Protein AF-A0A8T9B680-F1 (afdb_monomer)

Organism: NCBI:txid1316785

Mean predicted aligned error: 7.83 Å

InterPro domains:
  IPR008927 6-phosphogluconate dehydrogenase-like, C-terminal domain superfamily [SSF48179] (70-134)

Foldseek 3Di:
DDPVVVVVCVVPDFDKAWDWADDPWDQDPVRDIDATEIEIEADDDDDPPDPHHPVVCVRNNYDYPYRDHPPNVVVNVVVCCVLVVLLVVLLVVLVVCVVVVNNVVVLVVCCVVPVPCSVVSVVSNVVVVVVVVD

Structure (mmCIF, N/CA/C/O backbone):
data_AF-A0A8T9B680-F1
#
_entry.id   AF-A0A8T9B680-F1
#
loop_
_atom_site.group_PDB
_atom_site.id
_atom_site.type_symbol
_atom_site.label_atom_id
_atom_site.label_alt_id
_atom_site.label_comp_id
_atom_site.label_asym_id
_atom_site.label_entity_id
_atom_site.label_seq_id
_atom_site.pdbx_PDB_ins_code
_atom_site.Cartn_x
_atom_site.Cartn_y
_atom_site.Cartn_z
_atom_site.occupancy
_atom_site.B_iso_or_equiv
_atom_site.au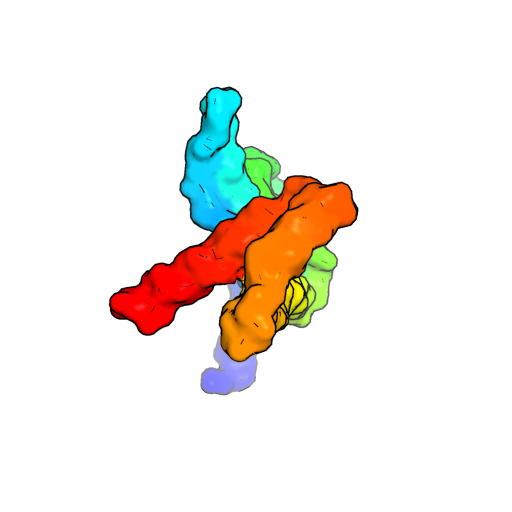th_seq_id
_atom_site.auth_comp_id
_atom_site.auth_asym_id
_atom_site.auth_atom_id
_atom_site.pdbx_PDB_model_num
ATOM 1 N N . MET A 1 1 ? -14.231 -1.115 -32.218 1.00 49.88 1 MET A N 1
ATOM 2 C CA . MET A 1 1 ? -13.041 -0.937 -33.084 1.00 49.88 1 MET A CA 1
ATOM 3 C C . MET A 1 1 ? -12.934 -2.144 -34.002 1.00 49.88 1 MET A C 1
ATOM 5 O O . MET A 1 1 ? -13.177 -3.243 -33.524 1.00 49.88 1 MET A O 1
ATOM 9 N N . SER A 1 2 ? -12.636 -1.952 -35.293 1.00 49.69 2 SER A N 1
ATOM 10 C CA . SER A 1 2 ? -12.394 -3.074 -36.216 1.00 49.69 2 SER A CA 1
ATOM 11 C C . SER A 1 2 ? -11.099 -3.809 -35.819 1.00 49.69 2 SER A C 1
ATOM 13 O O . SER A 1 2 ? -10.104 -3.120 -35.565 1.00 49.69 2 SER A O 1
ATOM 15 N N . PRO A 1 3 ? -11.080 -5.156 -35.786 1.00 62.72 3 PRO A N 1
ATOM 16 C CA . PRO A 1 3 ? -9.890 -5.953 -35.468 1.00 62.72 3 PRO A CA 1
ATOM 17 C C . PRO A 1 3 ? -8.655 -5.583 -36.305 1.00 62.72 3 PRO A C 1
ATOM 19 O O . PRO A 1 3 ? -7.534 -5.603 -35.797 1.00 62.72 3 PRO A O 1
ATOM 22 N N . ASP A 1 4 ? -8.854 -5.168 -37.559 1.00 58.03 4 ASP A N 1
ATOM 23 C CA . ASP A 1 4 ? -7.766 -4.797 -38.470 1.00 58.03 4 ASP A CA 1
ATOM 24 C C . ASP A 1 4 ? -7.094 -3.471 -38.096 1.00 58.03 4 ASP A C 1
ATOM 26 O O . ASP A 1 4 ? -5.887 -3.306 -38.282 1.00 58.03 4 ASP A O 1
ATOM 30 N N . LEU A 1 5 ? -7.852 -2.529 -37.522 1.00 56.84 5 LEU A N 1
ATOM 31 C CA . LEU A 1 5 ? -7.311 -1.250 -37.062 1.00 56.84 5 LEU A CA 1
ATOM 32 C C . LEU A 1 5 ? -6.496 -1.439 -35.775 1.00 56.84 5 LEU A C 1
ATOM 34 O O . LEU A 1 5 ? -5.401 -0.895 -35.664 1.00 56.84 5 LEU A O 1
ATOM 38 N N . SER A 1 6 ? -6.986 -2.273 -34.849 1.00 57.81 6 SER A N 1
ATOM 39 C CA . SER A 1 6 ? -6.238 -2.681 -33.651 1.00 57.81 6 SER A CA 1
ATOM 40 C C . SER A 1 6 ? -4.930 -3.393 -34.015 1.00 57.81 6 SER A C 1
ATOM 42 O O . SER A 1 6 ? -3.892 -3.120 -33.418 1.00 57.81 6 SER A O 1
ATOM 44 N N . ARG A 1 7 ? -4.946 -4.242 -35.051 1.00 55.84 7 ARG A N 1
ATOM 45 C CA . ARG A 1 7 ? -3.754 -4.962 -35.524 1.00 55.84 7 ARG A CA 1
ATOM 46 C C . ARG A 1 7 ? -2.717 -4.048 -36.185 1.00 55.84 7 ARG A C 1
ATOM 48 O O . ARG A 1 7 ? -1.525 -4.278 -36.014 1.00 55.84 7 ARG A O 1
ATOM 55 N N . LYS A 1 8 ? -3.150 -3.011 -36.913 1.00 55.28 8 LYS A N 1
ATOM 56 C CA . LYS A 1 8 ? -2.252 -2.009 -37.523 1.00 55.28 8 LYS A CA 1
ATOM 57 C C . LYS A 1 8 ? -1.599 -1.088 -36.488 1.00 55.28 8 LYS A C 1
ATOM 59 O O . LYS A 1 8 ? -0.449 -0.709 -36.669 1.00 55.28 8 LYS A O 1
ATOM 64 N N . ILE A 1 9 ? -2.308 -0.747 -35.411 1.00 56.84 9 ILE A N 1
ATOM 65 C CA . ILE A 1 9 ? -1.773 0.082 -34.318 1.00 56.84 9 ILE A CA 1
ATOM 66 C C . ILE A 1 9 ? -0.673 -0.668 -33.551 1.00 56.84 9 ILE A C 1
ATOM 68 O O . ILE A 1 9 ? 0.399 -0.104 -33.334 1.00 56.84 9 ILE A O 1
ATOM 72 N N . GLY A 1 10 ? -0.874 -1.959 -33.262 1.00 55.06 10 GLY A N 1
ATOM 73 C CA . GLY A 1 10 ? 0.125 -2.800 -32.585 1.00 55.06 10 GLY A CA 1
ATOM 74 C C . GLY A 1 10 ? 1.411 -3.077 -33.383 1.00 55.06 10 GLY A C 1
ATOM 75 O O . GLY A 1 10 ? 2.333 -3.685 -32.851 1.00 55.06 10 GLY A O 1
ATOM 76 N N . GLN A 1 11 ? 1.500 -2.649 -34.650 1.00 57.44 11 GLN A N 1
ATOM 77 C CA . GLN A 1 11 ? 2.737 -2.712 -35.447 1.00 57.44 11 GLN A CA 1
ATOM 78 C C . GLN A 1 11 ? 3.598 -1.442 -35.346 1.00 57.44 11 GLN A C 1
ATOM 80 O O . GLN A 1 11 ? 4.764 -1.477 -35.733 1.00 57.44 11 GLN A O 1
ATOM 85 N N . THR A 1 12 ? 3.051 -0.342 -34.817 1.00 62.59 12 THR A N 1
ATOM 86 C CA . THR A 1 12 ? 3.743 0.956 -34.694 1.00 62.59 12 THR A CA 1
ATOM 87 C C . THR A 1 12 ? 3.891 1.400 -33.235 1.00 62.59 12 THR A C 1
ATOM 89 O O . THR A 1 12 ? 4.766 2.206 -32.925 1.00 62.59 12 THR A O 1
ATOM 92 N N . ILE A 1 13 ? 3.050 0.885 -32.334 1.00 69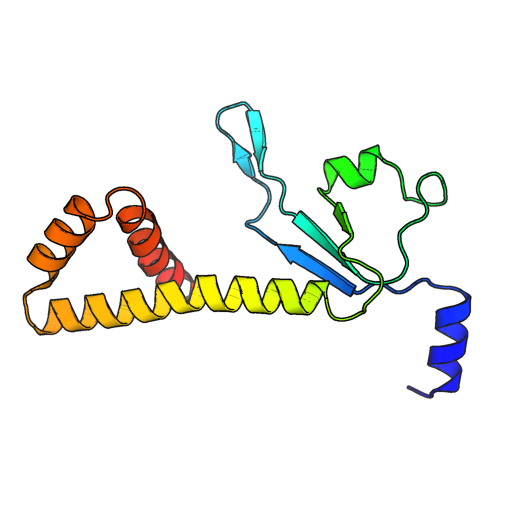.19 13 ILE A N 1
ATOM 93 C CA . ILE A 1 13 ? 3.012 1.251 -30.917 1.00 69.19 13 ILE A CA 1
ATOM 94 C C . ILE A 1 13 ? 3.152 -0.019 -30.079 1.00 69.19 13 ILE A C 1
ATOM 96 O O . ILE A 1 13 ? 2.430 -0.992 -30.289 1.00 69.19 13 ILE A O 1
ATOM 100 N N . THR A 1 14 ? 4.082 0.005 -29.125 1.00 74.56 14 THR A N 1
ATOM 101 C CA . THR A 1 14 ? 4.200 -1.037 -28.104 1.00 74.56 14 THR A CA 1
ATOM 102 C C . THR A 1 14 ? 3.256 -0.703 -26.956 1.00 74.56 14 THR A C 1
ATOM 104 O O . THR A 1 14 ? 3.486 0.266 -26.230 1.00 74.56 14 THR A O 1
ATOM 107 N N . ASP A 1 15 ? 2.203 -1.499 -26.793 1.00 80.38 15 ASP A N 1
ATOM 108 C CA . ASP A 1 15 ? 1.282 -1.383 -25.663 1.00 80.38 15 ASP A CA 1
ATOM 109 C C . ASP A 1 15 ? 1.864 -2.040 -24.399 1.00 80.38 15 ASP A C 1
ATOM 111 O O . ASP A 1 15 ? 2.590 -3.033 -24.476 1.00 80.38 15 ASP A O 1
ATOM 115 N N . ALA A 1 16 ? 1.518 -1.501 -23.228 1.00 86.69 16 ALA A N 1
ATOM 116 C CA . ALA A 1 16 ? 1.869 -2.062 -21.922 1.00 86.69 16 ALA A CA 1
ATOM 117 C C . ALA A 1 16 ? 0.698 -1.920 -20.933 1.00 86.69 16 ALA A C 1
ATOM 119 O O . ALA A 1 16 ? -0.026 -0.922 -20.957 1.00 86.69 16 ALA A O 1
ATOM 120 N N . ASP A 1 17 ? 0.530 -2.901 -20.043 1.00 90.56 17 ASP A N 1
ATOM 121 C CA . ASP A 1 17 ? -0.362 -2.805 -18.880 1.00 90.56 1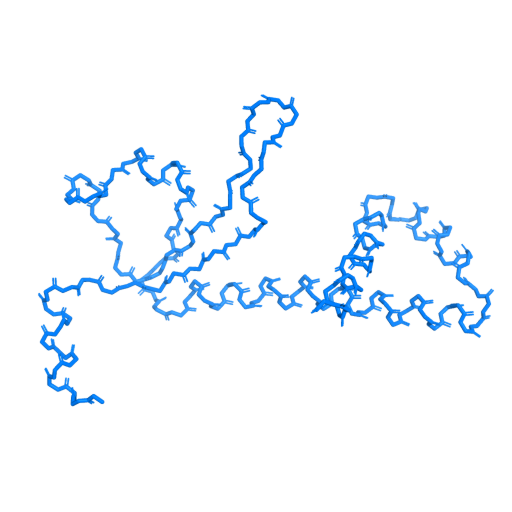7 ASP A CA 1
ATOM 122 C C . ASP A 1 17 ? 0.374 -2.101 -17.735 1.00 90.56 17 ASP A C 1
ATOM 124 O O . ASP A 1 17 ? 1.416 -2.568 -17.274 1.00 90.56 17 ASP A O 1
ATOM 128 N N . GLY A 1 18 ? -0.157 -0.964 -17.288 1.00 91.69 18 GLY A N 1
ATOM 129 C CA . GLY A 1 18 ? 0.475 -0.100 -16.300 1.00 91.69 18 GLY A CA 1
ATOM 130 C C . GLY A 1 18 ? -0.352 0.056 -15.028 1.00 91.69 18 GLY A C 1
ATOM 131 O O . GLY A 1 18 ? -1.560 0.297 -15.074 1.00 91.69 18 GLY A O 1
ATOM 132 N N . ALA A 1 19 ? 0.304 0.012 -13.867 1.00 94.44 19 ALA A N 1
ATOM 133 C CA . ALA A 1 19 ? -0.345 0.252 -12.584 1.00 94.44 19 ALA A CA 1
ATOM 134 C C . ALA A 1 19 ? 0.500 1.100 -11.629 1.00 94.44 19 ALA A C 1
ATOM 136 O O . ALA A 1 19 ? 1.641 0.777 -11.329 1.00 94.44 19 ALA A O 1
ATOM 137 N N . LEU A 1 20 ? -0.102 2.150 -11.068 1.00 94.00 20 LEU A N 1
ATOM 138 C CA . LEU A 1 20 ? 0.481 2.916 -9.966 1.00 94.00 20 LEU A CA 1
ATOM 139 C C . LEU A 1 20 ? 0.140 2.257 -8.620 1.00 94.00 20 LEU A C 1
ATOM 141 O O . LEU A 1 20 ? -1.043 2.054 -8.316 1.00 94.00 20 LEU A O 1
ATOM 145 N N . LEU A 1 21 ? 1.161 1.975 -7.811 1.00 92.19 21 LEU A N 1
ATOM 146 C CA . LEU A 1 21 ? 1.038 1.489 -6.438 1.00 92.19 21 LEU A CA 1
ATOM 147 C C . LEU A 1 21 ? 1.669 2.454 -5.435 1.00 92.19 21 LEU A C 1
ATOM 149 O O . LEU A 1 21 ? 2.819 2.864 -5.570 1.00 92.19 21 LEU A O 1
ATOM 153 N N . GLY A 1 22 ? 0.925 2.735 -4.369 1.00 88.19 22 GLY A N 1
ATOM 154 C CA . GLY A 1 22 ? 1.356 3.598 -3.274 1.00 88.19 22 GLY A CA 1
ATOM 155 C C . GLY A 1 22 ? 0.606 4.926 -3.220 1.00 88.19 22 GLY A C 1
ATOM 156 O O . GLY A 1 22 ? -0.294 5.204 -4.014 1.00 88.19 22 GLY A O 1
ATOM 157 N N . PHE A 1 23 ? 0.960 5.727 -2.220 1.00 86.50 23 PHE A N 1
ATOM 158 C CA . PHE A 1 23 ? 0.433 7.077 -2.044 1.00 86.50 23 PHE A CA 1
ATOM 159 C C . PHE A 1 23 ? 1.045 8.053 -3.061 1.00 86.50 23 PHE A C 1
ATOM 161 O O . PHE A 1 23 ? 2.056 7.736 -3.684 1.00 86.50 23 PHE A O 1
ATOM 168 N N . PRO A 1 24 ? 0.463 9.248 -3.241 1.00 88.88 24 PRO A N 1
ATOM 169 C CA . PRO A 1 24 ? 1.103 10.290 -4.033 1.00 88.88 24 PRO A CA 1
ATOM 170 C C . PRO A 1 24 ? 2.530 10.588 -3.543 1.00 88.88 24 PRO A C 1
ATOM 172 O O . PRO A 1 24 ? 2.808 10.410 -2.348 1.00 88.88 24 PRO A O 1
ATOM 175 N N . PRO A 1 25 ? 3.419 11.059 -4.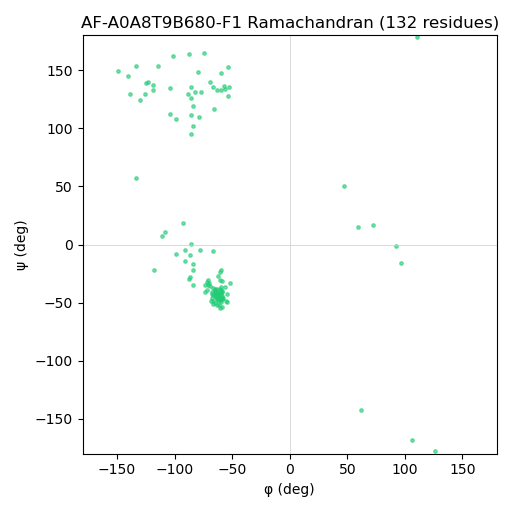434 1.00 92.31 25 PRO A N 1
ATOM 176 C CA . PRO A 1 25 ? 4.738 11.517 -4.035 1.00 92.31 25 PRO A CA 1
ATOM 177 C C . PRO A 1 25 ? 4.649 12.559 -2.921 1.00 92.31 25 PRO A C 1
ATOM 179 O O . PRO A 1 25 ? 3.808 13.460 -2.966 1.00 92.31 25 PRO A O 1
ATOM 182 N N . ARG A 1 26 ? 5.506 12.419 -1.912 1.00 92.81 26 ARG A N 1
ATOM 183 C CA . ARG A 1 26 ? 5.623 13.362 -0.796 1.00 92.81 26 ARG A CA 1
ATOM 184 C C . ARG A 1 26 ? 7.053 13.384 -0.286 1.00 92.81 26 ARG A C 1
ATOM 186 O O . ARG A 1 26 ? 7.727 12.356 -0.334 1.00 92.81 26 ARG A O 1
ATOM 193 N N . GLU A 1 27 ? 7.481 14.524 0.225 1.00 94.56 27 GLU A N 1
ATOM 194 C CA . GLU A 1 27 ? 8.773 14.649 0.887 1.00 94.56 27 GLU A CA 1
ATOM 195 C C . GLU A 1 27 ? 8.766 13.878 2.218 1.00 94.56 27 GLU A C 1
ATOM 197 O O . GLU A 1 27 ? 7.755 13.812 2.926 1.00 94.56 27 GLU A O 1
ATOM 202 N N . LEU A 1 28 ? 9.879 13.216 2.504 1.00 92.75 28 LEU A N 1
ATOM 203 C CA . LEU A 1 28 ? 10.156 12.482 3.732 1.00 92.75 28 LEU A CA 1
ATOM 204 C C . LEU A 1 28 ? 11.056 13.335 4.636 1.00 92.75 28 LEU A C 1
ATOM 206 O O . LEU A 1 28 ? 11.729 14.251 4.177 1.00 92.75 28 LEU A O 1
ATOM 210 N N . GLU A 1 29 ? 11.119 12.998 5.924 1.00 92.75 29 GLU A N 1
ATOM 211 C CA . GLU A 1 29 ? 11.863 13.771 6.937 1.00 92.75 29 GLU A CA 1
ATOM 212 C C . GLU A 1 29 ? 13.369 13.906 6.647 1.00 92.75 29 GLU A C 1
ATOM 214 O O . GLU A 1 29 ? 14.022 14.824 7.131 1.00 92.75 29 GLU A O 1
ATOM 219 N N . ASN A 1 30 ? 13.930 13.009 5.837 1.00 93.00 30 ASN A N 1
ATOM 220 C CA . ASN A 1 30 ? 15.335 13.006 5.432 1.00 93.00 30 ASN A CA 1
ATOM 221 C C . ASN A 1 30 ? 15.603 13.763 4.114 1.00 93.00 30 ASN A C 1
ATOM 223 O O . ASN A 1 30 ? 16.630 13.511 3.483 1.00 93.00 30 ASN A O 1
ATOM 227 N N . ASN A 1 31 ? 14.690 14.637 3.672 1.00 90.00 31 ASN A N 1
ATOM 228 C CA . ASN A 1 31 ? 14.717 15.324 2.369 1.00 90.00 31 ASN A CA 1
ATOM 229 C C . ASN A 1 31 ? 14.705 14.371 1.153 1.00 90.00 31 ASN A C 1
ATOM 231 O O . ASN A 1 31 ? 15.008 14.776 0.029 1.00 90.00 31 ASN A O 1
ATOM 235 N N . ALA A 1 32 ? 14.374 13.090 1.354 1.00 90.62 32 ALA A N 1
ATOM 236 C CA . ALA A 1 32 ? 14.114 12.160 0.260 1.00 90.62 32 ALA A CA 1
ATOM 237 C C . ALA A 1 32 ? 12.640 12.227 -0.160 1.00 90.62 32 ALA A C 1
ATOM 239 O O . ALA A 1 32 ? 11.783 12.707 0.578 1.00 90.62 32 ALA A O 1
ATOM 240 N N . TRP A 1 33 ? 12.316 11.691 -1.335 1.00 91.75 33 TRP A N 1
ATOM 241 C CA . TRP A 1 33 ? 10.938 11.615 -1.817 1.00 91.75 33 TRP A CA 1
ATOM 242 C C . TRP A 1 33 ? 10.385 10.202 -1.683 1.00 91.75 33 TRP A C 1
ATOM 244 O O . TRP A 1 33 ? 11.017 9.226 -2.085 1.00 91.75 33 TRP A O 1
ATOM 254 N N . PHE A 1 34 ? 9.160 10.086 -1.171 1.00 92.44 34 PHE A N 1
ATOM 255 C CA . PHE A 1 34 ? 8.374 8.875 -1.350 1.00 92.44 34 PHE A CA 1
ATOM 256 C C . PHE A 1 34 ? 8.035 8.730 -2.833 1.00 92.44 34 PHE A C 1
ATOM 258 O O . PHE A 1 34 ? 7.319 9.562 -3.389 1.00 92.44 34 PHE A O 1
ATOM 265 N N . GLN A 1 35 ? 8.523 7.665 -3.459 1.00 92.44 35 GLN A N 1
ATOM 266 C CA . GLN A 1 35 ? 8.257 7.371 -4.861 1.00 92.44 35 GLN A CA 1
ATOM 267 C C . GLN A 1 35 ? 7.218 6.246 -4.958 1.00 92.44 35 GLN A C 1
ATOM 269 O O . GLN A 1 35 ? 7.531 5.106 -4.587 1.00 92.44 35 GLN A O 1
ATOM 274 N N . PRO A 1 36 ? 5.988 6.510 -5.443 1.00 93.44 36 PRO A N 1
ATOM 275 C CA . PRO A 1 36 ? 5.068 5.428 -5.767 1.00 93.44 36 PRO A CA 1
ATOM 276 C C . PRO A 1 36 ? 5.694 4.526 -6.832 1.00 93.44 36 PRO A C 1
ATOM 278 O O . PRO A 1 36 ? 6.459 4.986 -7.673 1.00 93.44 36 PRO A O 1
ATOM 281 N N . ALA A 1 37 ? 5.381 3.236 -6.790 1.00 94.19 37 ALA A N 1
ATOM 282 C CA . ALA A 1 37 ? 5.866 2.302 -7.795 1.00 94.19 37 ALA A CA 1
ATOM 283 C C . ALA A 1 37 ? 4.973 2.369 -9.037 1.00 94.19 37 ALA A C 1
ATOM 285 O O . ALA A 1 37 ? 3.748 2.263 -8.924 1.00 94.19 37 ALA A O 1
ATOM 286 N N . ILE A 1 38 ? 5.585 2.493 -10.214 1.00 94.06 38 ILE A N 1
ATOM 287 C CA . ILE A 1 38 ? 4.901 2.308 -11.496 1.00 94.06 38 ILE A CA 1
ATOM 288 C C . ILE A 1 38 ? 5.217 0.899 -11.984 1.00 94.06 38 ILE A C 1
ATOM 290 O O . ILE A 1 38 ? 6.331 0.583 -12.382 1.00 94.06 38 ILE A O 1
ATOM 294 N N . LEU A 1 39 ? 4.231 0.022 -11.931 1.00 95.00 39 LEU A N 1
ATOM 295 C CA . LEU A 1 39 ? 4.338 -1.340 -12.423 1.00 95.00 39 LEU A CA 1
ATOM 296 C C . LEU A 1 39 ? 4.016 -1.372 -13.910 1.00 95.00 39 LEU A C 1
ATOM 298 O O . LEU A 1 39 ? 3.018 -0.781 -14.319 1.00 95.00 39 LEU A O 1
ATOM 302 N N . LEU A 1 40 ? 4.817 -2.096 -14.683 1.00 93.75 40 LEU A N 1
ATOM 303 C CA . LEU A 1 40 ? 4.573 -2.371 -16.095 1.00 93.75 40 LEU A CA 1
ATOM 304 C C . LEU A 1 40 ? 4.544 -3.881 -16.336 1.00 93.75 40 LEU A C 1
ATOM 306 O O . LEU A 1 40 ? 5.371 -4.615 -15.793 1.00 93.75 40 LEU A O 1
ATOM 310 N N . ALA A 1 41 ? 3.621 -4.327 -17.175 1.00 93.50 41 ALA A N 1
ATOM 311 C CA . ALA A 1 41 ? 3.573 -5.674 -17.724 1.00 93.50 41 ALA A CA 1
ATOM 312 C C . ALA A 1 41 ? 3.327 -5.619 -19.240 1.00 93.50 41 ALA A C 1
ATOM 314 O O . ALA A 1 41 ? 2.765 -4.644 -19.746 1.00 93.50 41 ALA A O 1
ATOM 315 N N . GLY A 1 42 ? 3.771 -6.642 -19.966 1.00 90.25 42 GLY A N 1
ATOM 316 C CA . GLY A 1 42 ? 3.871 -6.623 -21.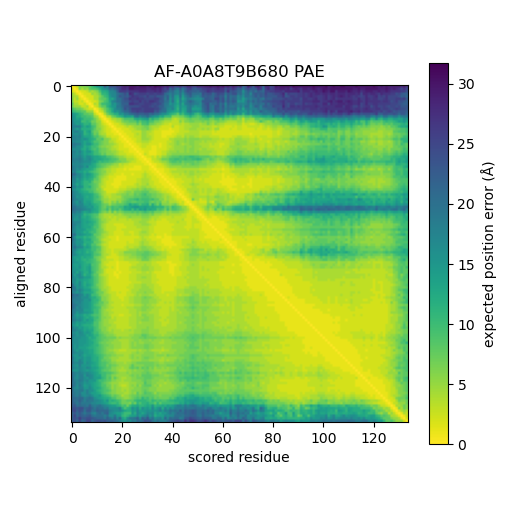431 1.00 90.25 42 GLY A CA 1
ATOM 317 C C . GLY A 1 42 ? 5.327 -6.507 -21.896 1.00 90.25 42 GLY A C 1
ATOM 318 O O . GLY A 1 42 ? 6.230 -6.655 -21.077 1.00 90.25 42 GLY A O 1
ATOM 319 N N . PRO A 1 43 ? 5.598 -6.233 -23.184 1.00 88.44 43 PRO A N 1
ATOM 320 C CA . PRO A 1 43 ? 6.962 -6.173 -23.705 1.00 88.44 43 PRO A CA 1
ATOM 321 C C . PRO A 1 43 ? 7.858 -5.217 -22.908 1.00 88.44 43 PRO A C 1
ATOM 323 O O . PRO A 1 43 ? 7.515 -4.051 -22.691 1.00 88.44 43 PRO A O 1
ATOM 326 N N 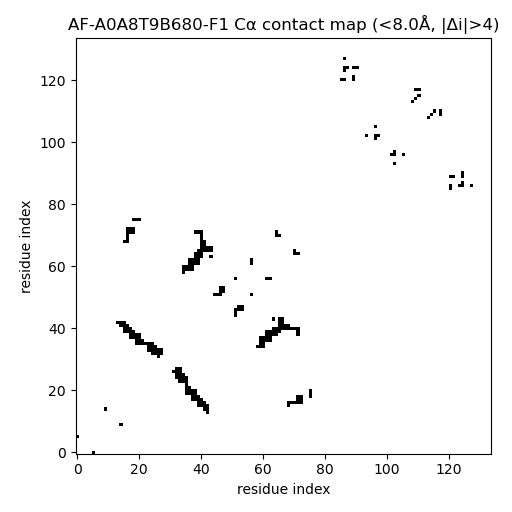. LYS A 1 44 ? 9.021 -5.709 -22.468 1.00 85.06 44 LYS A N 1
ATOM 327 C CA . LYS A 1 44 ? 9.960 -4.920 -21.664 1.00 85.06 44 LYS A CA 1
ATOM 328 C C . LYS A 1 44 ? 10.424 -3.662 -22.426 1.00 85.06 44 LYS A C 1
ATOM 330 O O . LYS A 1 44 ? 10.843 -3.780 -23.581 1.00 85.06 44 LYS A O 1
ATOM 335 N N . PRO A 1 45 ? 10.423 -2.474 -21.790 1.00 81.31 45 PRO A N 1
ATOM 336 C CA . PRO A 1 45 ? 10.987 -1.269 -22.388 1.00 81.31 45 PRO A CA 1
ATOM 337 C C . PRO A 1 45 ? 12.453 -1.463 -22.790 1.00 81.31 45 PRO A C 1
ATOM 339 O O . PRO A 1 45 ? 13.257 -1.981 -22.011 1.00 81.31 45 PRO A O 1
ATOM 342 N N . ASN A 1 46 ? 12.809 -1.032 -24.001 1.00 84.56 46 ASN A N 1
ATOM 343 C CA . ASN A 1 46 ? 14.178 -1.121 -24.500 1.00 84.56 46 ASN A CA 1
ATOM 344 C C . ASN A 1 46 ? 14.991 0.102 -24.049 1.00 84.56 46 ASN A C 1
ATOM 346 O O . ASN A 1 46 ? 14.944 1.166 -24.674 1.00 84.56 46 ASN A O 1
ATOM 350 N N . VAL A 1 47 ? 15.707 -0.061 -22.936 1.00 85.94 47 VAL A N 1
ATOM 351 C CA . VAL A 1 47 ? 16.528 0.989 -22.326 1.00 85.94 47 VAL A CA 1
ATOM 352 C C . VAL A 1 47 ? 17.655 1.417 -23.267 1.00 85.94 47 VAL A C 1
ATOM 354 O O . VAL A 1 47 ? 18.362 0.585 -23.827 1.00 85.94 47 VAL A O 1
ATOM 357 N N . GLY A 1 48 ? 17.829 2.728 -23.435 1.00 81.25 48 GLY A N 1
ATOM 358 C CA . GLY A 1 48 ? 18.786 3.318 -24.377 1.00 81.25 48 GLY A CA 1
ATOM 359 C C . GLY A 1 48 ? 18.190 3.624 -25.754 1.00 81.25 48 GLY A C 1
ATOM 360 O O . GLY A 1 48 ? 18.883 4.177 -26.605 1.00 81.25 48 GLY A O 1
ATOM 361 N N . SER A 1 49 ? 16.907 3.315 -25.970 1.00 78.00 49 SER A N 1
ATOM 362 C CA . SER A 1 49 ? 16.163 3.688 -27.176 1.00 78.00 49 SER A CA 1
ATOM 363 C C . SER A 1 49 ? 14.890 4.470 -26.833 1.00 78.00 49 SER A C 1
ATOM 365 O O . SER A 1 49 ? 14.172 4.151 -25.882 1.00 78.00 49 SER A O 1
ATOM 367 N N . GLY A 1 50 ? 14.596 5.514 -27.614 1.00 78.75 50 GLY A N 1
ATOM 368 C CA . GLY A 1 50 ? 13.443 6.383 -27.359 1.00 78.75 50 GLY A CA 1
ATOM 369 C C . GLY A 1 50 ? 13.542 7.110 -26.004 1.00 78.75 50 GLY A C 1
ATOM 370 O O . GLY A 1 50 ? 14.637 7.523 -25.627 1.00 78.75 50 GLY A O 1
ATOM 371 N N . PRO A 1 51 ? 12.428 7.298 -25.266 1.00 81.25 51 PRO A N 1
ATOM 372 C CA . PRO A 1 51 ? 12.441 8.008 -23.984 1.00 81.25 51 PRO A CA 1
ATOM 373 C C . PRO A 1 51 ? 12.961 7.159 -22.808 1.00 81.25 51 PRO A C 1
ATOM 375 O O . PRO A 1 51 ? 13.063 7.665 -21.695 1.00 81.25 51 PRO A O 1
ATOM 378 N N . TRP A 1 52 ? 13.254 5.872 -23.012 1.00 86.75 52 TRP A N 1
ATOM 379 C CA . TRP A 1 52 ? 13.573 4.941 -21.930 1.00 86.75 52 TRP A CA 1
ATOM 380 C C . TRP A 1 52 ? 15.053 5.020 -21.540 1.00 86.75 52 TRP A C 1
ATOM 382 O O . TRP A 1 52 ? 15.912 4.445 -22.209 1.00 86.75 52 TRP A O 1
ATOM 392 N N . SER A 1 53 ? 15.354 5.700 -20.434 1.00 90.25 53 SER A N 1
ATOM 393 C CA . SER A 1 53 ? 16.676 5.710 -19.795 1.00 90.25 53 SER A CA 1
ATOM 394 C C . SER A 1 53 ? 16.624 5.061 -18.409 1.00 90.25 53 SER A C 1
ATOM 396 O O . SER A 1 53 ? 15.584 5.085 -17.751 1.00 90.25 53 SER A O 1
ATOM 398 N N . GLU A 1 54 ? 17.750 4.511 -17.941 1.00 90.56 54 GLU A N 1
ATOM 399 C CA . GLU A 1 54 ? 17.867 4.005 -16.559 1.00 90.56 54 GLU A CA 1
ATOM 400 C C . GLU A 1 54 ? 17.526 5.092 -15.527 1.00 90.56 54 GLU A C 1
ATOM 402 O O . GLU A 1 54 ? 16.876 4.827 -14.520 1.00 90.56 54 GLU A O 1
ATOM 407 N N . GLU A 1 55 ? 17.900 6.343 -15.814 1.00 91.38 55 GLU A N 1
ATOM 408 C CA . GLU A 1 55 ? 17.560 7.498 -14.983 1.00 91.38 55 GLU A CA 1
ATOM 409 C C . GLU A 1 55 ? 16.042 7.694 -14.874 1.00 91.38 55 GLU A C 1
ATOM 411 O O . GLU A 1 55 ? 15.516 7.826 -13.769 1.00 91.38 55 GLU A O 1
ATOM 416 N N . LEU A 1 56 ? 15.316 7.650 -15.997 1.00 90.25 56 LEU A N 1
ATOM 417 C CA . LEU A 1 56 ? 13.860 7.793 -16.000 1.00 90.25 56 LEU A CA 1
ATOM 418 C C . LEU A 1 56 ? 13.181 6.647 -15.242 1.00 90.25 56 LEU A C 1
ATOM 420 O O . LEU A 1 56 ? 12.265 6.889 -14.453 1.00 90.25 56 LEU A O 1
ATOM 424 N N . LEU A 1 57 ? 13.635 5.409 -15.468 1.00 90.44 57 LEU A N 1
ATOM 425 C CA . LEU A 1 57 ? 13.116 4.233 -14.766 1.00 90.44 57 LEU A CA 1
ATOM 426 C C . LEU A 1 57 ? 13.331 4.350 -13.251 1.00 90.44 57 LEU A C 1
ATOM 428 O O . LEU A 1 57 ? 12.422 4.032 -12.483 1.00 90.44 57 LEU A O 1
ATOM 432 N N . GLY A 1 58 ? 14.494 4.856 -12.834 1.00 90.50 58 GLY A N 1
ATOM 433 C CA . GLY A 1 58 ? 14.830 5.101 -11.434 1.00 90.50 58 GLY A CA 1
ATOM 434 C C . GLY A 1 58 ? 13.983 6.204 -10.798 1.00 90.50 58 GLY A C 1
ATOM 435 O O . GLY A 1 58 ? 13.372 5.973 -9.757 1.00 90.50 58 GLY A O 1
ATOM 436 N N . ILE A 1 59 ? 13.886 7.377 -11.435 1.00 91.19 59 ILE A N 1
ATOM 437 C CA . ILE A 1 59 ? 13.115 8.526 -10.920 1.00 91.19 59 ILE A CA 1
ATOM 438 C C . ILE A 1 59 ? 11.638 8.166 -10.735 1.00 91.19 59 ILE A C 1
ATOM 440 O O . ILE A 1 59 ? 11.023 8.531 -9.732 1.00 91.19 59 ILE A O 1
ATOM 444 N N . LEU A 1 60 ? 11.066 7.445 -11.701 1.00 90.94 60 LEU A N 1
ATOM 445 C CA . LEU A 1 60 ? 9.662 7.043 -11.681 1.00 90.94 60 LEU A CA 1
ATOM 446 C C . LEU A 1 60 ? 9.408 5.736 -10.915 1.00 90.94 60 LEU A C 1
ATOM 448 O O . LEU A 1 60 ? 8.257 5.303 -10.847 1.00 90.94 60 LEU A O 1
ATOM 452 N N . ASN A 1 61 ? 10.452 5.108 -10.352 1.00 94.50 61 ASN A N 1
ATOM 453 C CA . ASN A 1 61 ? 10.379 3.813 -9.668 1.00 94.50 61 ASN A CA 1
ATOM 454 C C . ASN A 1 61 ? 9.580 2.789 -10.503 1.00 94.50 61 ASN A C 1
ATOM 456 O O . ASN A 1 61 ? 8.621 2.163 -10.027 1.00 94.50 61 ASN A O 1
ATOM 460 N N . ILE A 1 62 ? 9.949 2.673 -11.784 1.00 92.88 62 ILE A N 1
ATOM 461 C CA . ILE A 1 62 ? 9.316 1.756 -12.731 1.00 92.88 62 ILE A CA 1
ATOM 462 C C . ILE A 1 62 ? 9.809 0.332 -12.468 1.00 92.88 62 ILE A C 1
ATOM 464 O O . ILE A 1 62 ? 11.010 0.081 -12.379 1.00 92.88 62 ILE A O 1
ATOM 468 N N . ARG A 1 63 ? 8.881 -0.624 -12.375 1.00 92.50 63 ARG A N 1
ATOM 469 C CA . ARG A 1 63 ? 9.177 -2.046 -12.152 1.00 92.50 63 ARG A CA 1
ATOM 470 C C . ARG A 1 63 ? 8.433 -2.897 -13.166 1.00 92.50 63 ARG A C 1
ATOM 472 O O . ARG A 1 63 ? 7.211 -2.819 -13.267 1.00 92.50 63 ARG A O 1
ATOM 479 N N . HIS A 1 64 ? 9.165 -3.726 -13.898 1.00 92.88 64 HIS A N 1
ATOM 480 C CA . HIS A 1 64 ? 8.586 -4.657 -14.862 1.00 92.88 64 HIS A CA 1
ATOM 481 C C . HIS A 1 64 ? 8.243 -5.986 -14.177 1.00 92.88 64 HIS A C 1
ATOM 483 O O . HIS A 1 64 ? 9.075 -6.531 -13.454 1.00 92.88 64 HIS A O 1
ATOM 489 N N . LEU A 1 65 ? 7.013 -6.472 -14.360 1.00 92.56 65 LEU A N 1
ATOM 490 C CA . LEU A 1 65 ? 6.493 -7.685 -13.709 1.00 92.56 65 LEU A CA 1
ATOM 491 C C . LEU A 1 65 ? 6.537 -8.932 -14.599 1.00 92.56 65 LEU A C 1
ATOM 493 O O . LEU A 1 65 ? 6.263 -10.026 -14.111 1.00 92.56 65 LEU A O 1
ATOM 497 N N . GLY A 1 66 ? 6.866 -8.770 -15.880 1.00 89.88 66 GLY A N 1
ATOM 498 C CA . GLY A 1 66 ? 6.833 -9.829 -16.884 1.00 89.88 66 GLY A CA 1
ATOM 499 C C . GLY A 1 66 ? 6.010 -9.443 -18.110 1.00 89.88 66 GLY A C 1
ATOM 500 O O . GLY A 1 66 ? 5.491 -8.329 -18.215 1.00 89.88 66 GLY A O 1
ATOM 501 N N . ASP A 1 67 ? 5.899 -10.381 -19.044 1.00 90.38 67 ASP A N 1
ATOM 502 C CA . ASP A 1 67 ? 5.317 -10.128 -20.367 1.00 90.38 67 ASP A CA 1
ATOM 503 C C . ASP A 1 67 ? 3.785 -10.296 -20.403 1.00 90.38 67 ASP A C 1
ATOM 505 O O . ASP A 1 67 ? 3.139 -9.921 -21.382 1.00 90.38 67 ASP A O 1
ATOM 509 N N . ASP A 1 68 ? 3.187 -10.811 -19.326 1.00 91.06 68 ASP A N 1
ATOM 510 C CA . ASP A 1 68 ? 1.755 -11.096 -19.254 1.00 91.06 68 ASP A CA 1
ATOM 511 C C . ASP A 1 68 ? 0.926 -9.830 -18.991 1.00 91.06 68 ASP A C 1
ATOM 513 O O . ASP A 1 68 ? 0.903 -9.273 -17.887 1.00 91.06 68 ASP A O 1
ATOM 517 N N . PHE A 1 69 ? 0.172 -9.395 -20.003 1.00 90.69 69 PHE A N 1
ATOM 518 C CA . PHE A 1 69 ? -0.836 -8.347 -19.842 1.00 90.69 69 PHE A CA 1
ATOM 519 C C . PHE A 1 69 ? -1.865 -8.736 -18.773 1.00 90.69 69 PHE A C 1
ATOM 521 O O . PHE A 1 69 ? -2.351 -9.865 -18.734 1.00 90.69 69 PHE A O 1
ATOM 528 N N . GLY A 1 70 ? -2.225 -7.786 -17.911 1.00 89.44 70 GLY A N 1
ATOM 529 C CA . GLY A 1 70 ? -3.105 -8.027 -16.769 1.00 89.44 70 GLY A CA 1
ATOM 530 C C . GLY A 1 70 ? -2.352 -8.264 -15.457 1.00 89.44 70 GLY A C 1
ATOM 531 O O . GLY A 1 70 ? -2.957 -8.156 -14.391 1.00 89.44 70 GLY A O 1
ATOM 532 N N . ALA A 1 71 ? -1.043 -8.545 -15.486 1.00 93.75 71 ALA A N 1
ATOM 533 C CA . ALA A 1 71 ? -0.272 -8.772 -14.263 1.00 93.75 71 ALA A CA 1
ATOM 534 C C . ALA A 1 71 ? -0.157 -7.503 -13.396 1.00 93.75 71 ALA A C 1
ATOM 536 O O . ALA A 1 71 ? -0.351 -7.562 -12.179 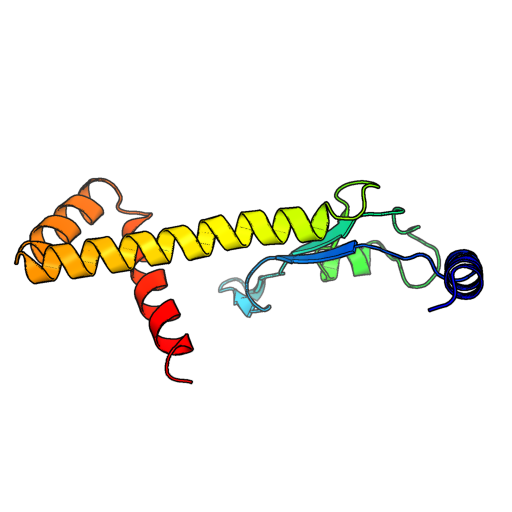1.00 93.75 71 ALA A O 1
ATOM 537 N N . ALA A 1 72 ? 0.105 -6.342 -14.006 1.00 94.69 72 ALA A N 1
ATOM 538 C CA . ALA A 1 72 ? 0.237 -5.077 -13.281 1.00 94.69 72 ALA A CA 1
ATOM 539 C C . ALA A 1 72 ? -1.105 -4.624 -12.688 1.00 94.69 72 ALA A C 1
ATOM 541 O O . ALA A 1 72 ? -1.205 -4.322 -11.491 1.00 94.69 72 ALA A O 1
ATOM 542 N N . SER A 1 73 ? -2.158 -4.630 -13.504 1.00 94.06 73 SER A N 1
ATOM 543 C CA . SER A 1 73 ? -3.517 -4.299 -13.068 1.00 94.06 73 SER A CA 1
ATOM 544 C C . SER A 1 73 ? -4.081 -5.305 -12.050 1.00 94.06 73 SER A C 1
ATOM 546 O O . SER A 1 73 ? -4.708 -4.900 -11.061 1.00 94.06 73 SER A O 1
ATOM 548 N N . GLY A 1 74 ? -3.796 -6.597 -12.220 1.00 94.94 74 GLY A N 1
ATOM 549 C CA . GLY A 1 74 ? -4.140 -7.663 -11.278 1.00 94.94 74 GLY A CA 1
ATOM 550 C C . GLY A 1 74 ? -3.465 -7.475 -9.921 1.00 94.94 7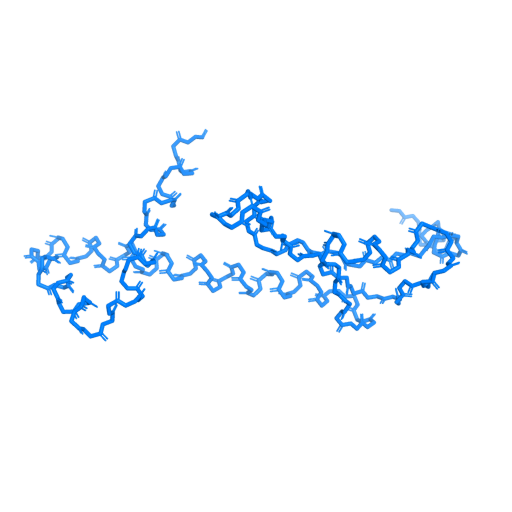4 GLY A C 1
ATOM 551 O O . GLY A 1 74 ? -4.146 -7.451 -8.893 1.00 94.94 74 GLY A O 1
ATOM 552 N N . LEU A 1 75 ? -2.151 -7.221 -9.903 1.00 95.25 75 LEU A N 1
ATOM 553 C CA . LEU A 1 75 ? -1.414 -6.938 -8.669 1.00 95.25 75 LEU A CA 1
ATOM 554 C C . LEU A 1 75 ? -1.977 -5.710 -7.944 1.00 95.25 75 LEU A C 1
ATOM 556 O O . LEU A 1 75 ? -2.212 -5.759 -6.734 1.00 95.25 75 LEU A O 1
ATOM 560 N N . LYS A 1 76 ? -2.269 -4.624 -8.672 1.00 94.31 76 LYS A N 1
ATOM 561 C CA . LYS A 1 76 ? -2.905 -3.430 -8.093 1.00 94.31 76 LYS A CA 1
ATOM 562 C C . LYS A 1 76 ? -4.258 -3.737 -7.466 1.00 94.31 76 LYS A C 1
ATOM 564 O O . LYS A 1 76 ? -4.578 -3.201 -6.399 1.00 94.31 76 LYS A O 1
ATOM 569 N N . THR A 1 77 ? -5.044 -4.581 -8.122 1.00 95.12 77 THR A N 1
ATOM 570 C CA . THR A 1 77 ? -6.362 -4.993 -7.638 1.00 95.12 77 THR A CA 1
ATOM 571 C C . THR A 1 77 ? -6.234 -5.793 -6.349 1.00 95.12 77 THR A C 1
ATOM 573 O O . THR A 1 77 ? -6.843 -5.411 -5.351 1.00 95.12 77 THR A O 1
ATOM 576 N N . CYS A 1 78 ? -5.374 -6.814 -6.318 1.00 95.44 78 CYS A N 1
ATOM 577 C CA . CYS A 1 78 ? -5.117 -7.615 -5.119 1.00 95.44 78 CYS A CA 1
ATOM 578 C C . CYS A 1 78 ? -4.597 -6.757 -3.957 1.00 95.44 78 CYS A C 1
ATOM 580 O O . CYS A 1 78 ? -5.126 -6.826 -2.847 1.00 95.44 78 CYS A O 1
ATOM 582 N N . PHE A 1 79 ? -3.623 -5.881 -4.222 1.00 94.00 79 PHE A N 1
ATOM 583 C CA . PHE A 1 79 ? -3.081 -4.960 -3.222 1.00 94.00 79 PHE A CA 1
ATOM 584 C C . PHE A 1 79 ? -4.173 -4.048 -2.641 1.00 94.00 79 PHE A C 1
ATOM 586 O O . PHE A 1 79 ? -4.302 -3.892 -1.426 1.00 94.00 79 PHE A O 1
ATOM 593 N N . SER A 1 80 ? -5.004 -3.471 -3.514 1.00 91.25 80 SER A N 1
ATOM 594 C CA . SER A 1 80 ? -6.104 -2.592 -3.109 1.00 91.25 80 SER A CA 1
ATOM 595 C C . SER A 1 80 ? -7.188 -3.334 -2.329 1.00 91.25 80 SER A C 1
ATOM 597 O O . SER A 1 80 ? -7.752 -2.761 -1.397 1.00 91.25 80 SER A O 1
ATOM 599 N N . ALA A 1 81 ? -7.488 -4.579 -2.708 1.00 94.81 81 ALA A N 1
ATOM 600 C CA . ALA A 1 81 ? -8.477 -5.417 -2.041 1.00 94.81 81 ALA A CA 1
ATOM 601 C C . ALA A 1 81 ? -8.058 -5.729 -0.601 1.00 94.81 81 ALA A C 1
ATOM 603 O O . ALA A 1 81 ? -8.864 -5.550 0.309 1.00 94.81 81 ALA A O 1
ATOM 604 N N . ILE A 1 82 ? -6.789 -6.093 -0.382 1.00 93.06 82 ILE A N 1
ATOM 605 C CA . ILE A 1 82 ? -6.242 -6.314 0.965 1.00 93.06 82 ILE A CA 1
ATOM 606 C C . ILE A 1 82 ? -6.333 -5.026 1.786 1.00 93.06 82 ILE A C 1
ATOM 608 O O . ILE A 1 82 ? -6.945 -5.018 2.853 1.00 93.06 82 ILE A O 1
ATOM 612 N N . TYR A 1 83 ? -5.787 -3.924 1.264 1.00 89.31 83 TYR A N 1
ATOM 613 C CA . TYR A 1 83 ? -5.703 -2.667 2.007 1.00 89.31 83 TYR A CA 1
ATOM 614 C C . TYR A 1 83 ? -7.083 -2.128 2.408 1.00 89.31 83 TYR A C 1
ATOM 616 O O . TYR A 1 83 ? -7.318 -1.785 3.565 1.00 89.31 83 TYR A O 1
ATOM 624 N N . LYS A 1 84 ? -8.033 -2.095 1.466 1.00 88.75 84 LYS A N 1
ATOM 625 C CA . LYS A 1 84 ? -9.397 -1.617 1.739 1.00 88.75 84 LYS A CA 1
ATOM 626 C C . LYS A 1 84 ? -10.206 -2.616 2.569 1.00 88.75 84 LYS A C 1
ATOM 628 O O . LYS A 1 84 ? -11.017 -2.193 3.390 1.00 88.75 84 LYS A O 1
ATOM 633 N N . GLY A 1 85 ? -9.991 -3.916 2.364 1.00 92.25 85 GLY A N 1
ATOM 634 C CA . GLY A 1 85 ? -10.661 -4.978 3.112 1.00 92.25 85 GLY A CA 1
ATOM 635 C C . GLY A 1 85 ? -10.318 -4.936 4.598 1.00 92.25 85 GLY A C 1
ATOM 636 O O . GLY A 1 85 ? -11.219 -5.007 5.431 1.00 92.25 85 GLY A O 1
ATOM 637 N N . GLN A 1 86 ? -9.043 -4.718 4.936 1.00 91.50 86 GLN A N 1
ATOM 638 C CA . GLN A 1 86 ? -8.610 -4.538 6.326 1.00 91.50 86 GLN A CA 1
ATOM 639 C C . GLN A 1 86 ? -9.328 -3.365 7.002 1.00 91.50 86 GLN A C 1
ATOM 641 O O . GLN A 1 86 ? -9.856 -3.528 8.101 1.00 91.50 86 GLN A O 1
ATOM 646 N N . SER A 1 87 ? -9.421 -2.209 6.334 1.00 90.38 87 SER A N 1
ATOM 647 C CA . SER A 1 87 ? -10.159 -1.057 6.866 1.00 90.38 87 SER A CA 1
ATOM 648 C C . SER A 1 87 ? -11.641 -1.358 7.073 1.00 90.38 87 SER A C 1
ATOM 650 O O . SER A 1 87 ? -12.193 -0.996 8.107 1.00 90.38 87 SER A O 1
ATOM 652 N N . ALA A 1 88 ? -12.288 -2.035 6.122 1.00 92.06 88 ALA A N 1
ATOM 653 C CA . ALA A 1 88 ? -13.704 -2.381 6.229 1.00 92.06 88 ALA A CA 1
ATOM 654 C C . ALA A 1 88 ? -13.983 -3.309 7.423 1.00 92.06 88 ALA A C 1
ATOM 656 O O . ALA A 1 88 ? -14.894 -3.046 8.209 1.00 92.06 88 ALA A O 1
ATOM 657 N N . VAL A 1 89 ? -13.167 -4.355 7.596 1.00 94.56 89 VAL A N 1
ATOM 658 C CA . VAL A 1 89 ? -13.278 -5.279 8.736 1.00 94.56 89 VAL A CA 1
ATOM 659 C C . VAL A 1 89 ? -13.036 -4.548 10.057 1.00 94.56 89 VAL A C 1
ATOM 661 O O . VAL A 1 89 ? -13.797 -4.738 11.004 1.00 94.56 89 VAL A O 1
ATOM 664 N N . ALA A 1 90 ? -12.031 -3.672 10.114 1.00 93.88 90 ALA A N 1
ATOM 665 C CA . ALA A 1 90 ? -11.740 -2.887 11.309 1.00 93.88 90 ALA A CA 1
ATOM 666 C C . ALA A 1 90 ? -12.896 -1.948 11.687 1.00 93.88 90 ALA A C 1
ATOM 668 O O . ALA A 1 90 ? -13.314 -1.938 12.842 1.00 93.88 90 ALA A O 1
ATOM 669 N N . ILE A 1 91 ? -13.462 -1.215 10.717 1.00 93.94 91 ILE A N 1
ATOM 670 C CA . ILE A 1 91 ? -14.636 -0.350 10.927 1.00 93.94 91 ILE A CA 1
ATOM 671 C C . ILE A 1 91 ? -15.791 -1.157 11.524 1.00 93.94 91 ILE A C 1
ATOM 673 O O . ILE A 1 91 ? -16.383 -0.739 12.521 1.00 93.94 91 ILE A O 1
ATOM 677 N N . GLN A 1 92 ? -16.093 -2.320 10.942 1.00 95.50 92 GLN A N 1
ATOM 678 C CA . GLN A 1 92 ? -17.190 -3.169 11.400 1.00 95.50 92 GLN A CA 1
ATOM 679 C C . GLN A 1 92 ? -16.953 -3.683 12.827 1.00 95.50 92 GLN A C 1
ATOM 681 O O . GLN A 1 92 ? -17.848 -3.603 13.671 1.00 95.50 92 GLN A O 1
ATOM 686 N N . ALA A 1 93 ? -15.742 -4.169 13.116 1.00 96.38 93 ALA A N 1
ATOM 687 C CA . ALA A 1 93 ? -15.378 -4.679 14.436 1.00 96.38 93 ALA A CA 1
ATOM 688 C C . ALA A 1 93 ? -15.446 -3.586 15.514 1.00 96.38 93 ALA A C 1
ATOM 690 O O . ALA A 1 93 ? -16.043 -3.803 16.566 1.00 96.38 93 ALA A O 1
ATOM 691 N N . TYR A 1 94 ? -14.913 -2.394 15.231 1.00 95.31 94 TYR A N 1
ATOM 692 C CA . TYR A 1 94 ? -14.917 -1.267 16.168 1.00 95.31 94 TYR A CA 1
ATOM 693 C C . TYR A 1 94 ? -16.332 -0.735 16.415 1.00 95.31 94 TYR A C 1
ATOM 695 O O . TYR A 1 94 ? -16.697 -0.478 17.558 1.00 95.31 94 TYR A O 1
ATOM 703 N N . THR A 1 95 ? -17.157 -0.634 15.368 1.00 95.50 95 THR A N 1
ATOM 704 C CA . THR A 1 95 ? -18.565 -0.214 15.500 1.00 95.50 95 THR A CA 1
ATOM 705 C C . THR A 1 95 ? -19.371 -1.216 16.334 1.00 95.50 95 THR A C 1
ATOM 707 O O . THR A 1 95 ? -20.203 -0.832 17.158 1.00 95.50 95 THR A O 1
ATOM 710 N N . THR A 1 96 ? -19.096 -2.512 16.163 1.00 97.88 96 THR A N 1
ATOM 711 C CA . THR A 1 96 ? -19.725 -3.574 16.961 1.00 97.88 96 THR A CA 1
ATOM 712 C C . THR A 1 96 ? -19.269 -3.512 18.419 1.00 97.88 96 THR A C 1
ATOM 714 O O . THR A 1 96 ? -20.102 -3.556 19.318 1.00 97.88 96 THR A O 1
ATOM 717 N N . ALA A 1 97 ? -17.965 -3.360 18.666 1.00 97.75 97 ALA A N 1
ATOM 718 C CA . ALA A 1 97 ? -17.414 -3.236 20.014 1.00 97.75 97 ALA A CA 1
ATOM 719 C C . ALA A 1 97 ? -17.965 -2.010 20.756 1.00 97.75 97 ALA A C 1
ATOM 721 O O . ALA A 1 97 ? -18.267 -2.104 21.943 1.00 97.75 97 ALA A O 1
ATOM 722 N N . GLU A 1 98 ? -18.156 -0.891 20.052 1.00 97.56 98 GLU A N 1
ATOM 723 C CA . GLU A 1 98 ? -18.808 0.304 20.596 1.00 97.56 98 GLU A CA 1
ATOM 724 C C . GLU A 1 98 ? -20.264 0.020 20.981 1.00 97.56 98 GLU A C 1
ATOM 726 O O . GLU A 1 98 ? -20.678 0.313 22.099 1.00 97.56 98 GLU A O 1
ATOM 731 N N . SER A 1 99 ? -21.022 -0.640 20.100 1.00 98.06 99 SER A N 1
ATOM 732 C CA . SER A 1 99 ? -22.426 -1.004 20.360 1.00 98.06 99 SER A CA 1
ATOM 733 C C . SER A 1 99 ? -22.588 -1.954 21.555 1.00 98.06 99 SER A C 1
ATOM 735 O O . SER A 1 99 ? -23.630 -1.963 22.204 1.00 98.06 99 SER A O 1
ATOM 737 N N . LEU A 1 100 ? -21.557 -2.751 21.849 1.00 98.38 100 LEU A N 1
ATOM 738 C CA . LEU A 1 100 ? -21.495 -3.657 22.998 1.00 98.38 100 LEU A CA 1
ATOM 739 C C . LEU A 1 100 ? -20.876 -3.011 24.253 1.00 98.38 100 LEU A C 1
ATOM 741 O O . LEU A 1 100 ? -20.823 -3.657 25.297 1.00 98.38 100 LEU A O 1
ATOM 745 N N . GLY A 1 101 ? -20.386 -1.769 24.170 1.00 98.19 101 GLY A N 1
ATOM 746 C CA . GLY A 1 101 ? -19.730 -1.070 25.280 1.00 98.19 101 GLY A CA 1
ATOM 747 C C . GLY A 1 101 ? -18.330 -1.590 25.637 1.00 98.19 101 GLY A C 1
ATOM 748 O O . GLY A 1 101 ? -17.834 -1.305 26.724 1.00 98.19 101 GLY A O 1
ATOM 749 N N . VAL A 1 102 ? -17.680 -2.350 24.747 1.00 98.44 102 VAL A N 1
ATOM 750 C CA . VAL A 1 102 ? -16.368 -2.992 24.985 1.00 98.44 102 VAL A CA 1
ATOM 751 C C . VAL A 1 102 ? -15.228 -2.395 24.152 1.00 98.44 102 VAL A C 1
ATOM 753 O O . VAL A 1 102 ? -14.112 -2.914 24.171 1.00 98.44 102 VAL A O 1
ATOM 756 N N . LEU A 1 103 ? -15.471 -1.299 23.424 1.00 96.56 103 LEU A N 1
ATOM 757 C CA . LEU A 1 103 ? -14.451 -0.655 22.587 1.00 96.56 103 LEU A CA 1
ATOM 758 C C . LEU A 1 103 ? -13.160 -0.280 23.348 1.00 96.56 103 LEU A C 1
ATOM 760 O O . LEU A 1 103 ? -12.082 -0.530 22.802 1.00 96.56 103 LEU A O 1
ATOM 764 N N . PRO A 1 104 ? -13.203 0.278 24.579 1.00 97.25 104 PRO A N 1
ATOM 765 C CA . PRO A 1 104 ? -11.979 0.610 25.310 1.00 97.25 104 PRO A CA 1
ATOM 766 C C . PRO A 1 104 ? -11.103 -0.617 25.593 1.00 97.25 104 PRO A C 1
ATOM 768 O O . PRO A 1 104 ? -9.909 -0.587 25.307 1.00 97.25 104 PRO A O 1
ATOM 771 N N . ALA A 1 105 ? -11.709 -1.715 26.056 1.00 97.75 105 ALA A N 1
ATOM 772 C CA . ALA A 1 105 ? -11.005 -2.968 26.333 1.00 97.75 105 ALA A CA 1
ATOM 773 C C . ALA A 1 105 ? -10.419 -3.591 25.054 1.00 97.75 105 ALA A C 1
ATOM 775 O O . ALA A 1 105 ? -9.288 -4.073 25.052 1.00 97.75 105 ALA A O 1
ATOM 776 N N . LEU A 1 106 ? 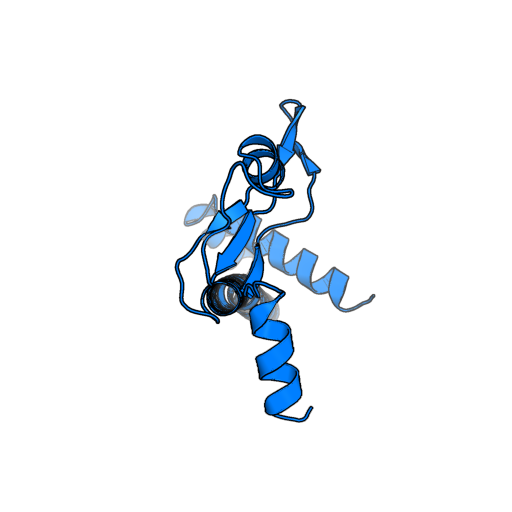-11.151 -3.532 23.933 1.00 96.62 106 LEU A N 1
ATOM 777 C CA . LEU A 1 106 ? -10.633 -3.976 22.636 1.00 96.62 106 LEU A CA 1
ATOM 778 C C . LEU A 1 106 ? -9.376 -3.192 22.237 1.00 96.62 106 LEU A C 1
ATOM 780 O O . LEU A 1 106 ? -8.393 -3.794 21.815 1.00 96.62 106 LEU A O 1
ATOM 784 N N . ARG A 1 107 ? -9.392 -1.860 22.369 1.00 95.50 107 ARG A N 1
ATOM 785 C CA . ARG A 1 107 ? -8.242 -1.007 22.029 1.00 95.50 107 ARG A CA 1
ATOM 786 C C . ARG A 1 107 ? -7.029 -1.269 22.913 1.00 95.50 107 ARG A C 1
ATOM 788 O O . ARG A 1 107 ? -5.909 -1.277 22.401 1.00 95.50 107 ARG A O 1
ATOM 795 N N . GLU A 1 108 ? -7.249 -1.485 24.207 1.00 97.19 108 GLU A N 1
ATOM 796 C CA . GLU A 1 108 ? -6.192 -1.833 25.158 1.00 97.19 108 GLU A CA 1
ATOM 797 C C . GLU A 1 108 ? -5.489 -3.125 24.728 1.00 97.19 108 GLU A C 1
ATOM 799 O O . GLU A 1 108 ? -4.286 -3.108 24.467 1.00 97.19 108 GLU A O 1
ATOM 804 N N . HIS A 1 109 ? -6.249 -4.199 24.499 1.00 97.12 109 HIS A N 1
ATOM 805 C CA . HIS A 1 109 ? -5.683 -5.469 24.041 1.00 97.12 109 HIS A CA 1
ATOM 806 C C . HIS A 1 109 ? -5.057 -5.374 22.643 1.00 97.12 109 HIS A C 1
ATOM 808 O O . HIS A 1 109 ? -3.983 -5.919 22.402 1.00 97.12 109 HIS A O 1
ATOM 814 N N . MET A 1 110 ? -5.670 -4.650 21.706 1.00 95.81 110 MET A N 1
ATOM 815 C CA . MET A 1 110 ? -5.072 -4.410 20.387 1.00 95.81 110 MET A CA 1
ATOM 816 C C . MET A 1 110 ? -3.709 -3.713 20.503 1.00 95.81 110 MET A C 1
ATOM 818 O O . MET A 1 110 ? -2.772 -4.054 19.782 1.00 95.81 110 MET A O 1
ATOM 822 N N . THR A 1 111 ? -3.571 -2.757 21.420 1.00 95.81 111 THR A N 1
ATOM 823 C CA . THR A 1 111 ? -2.304 -2.050 21.657 1.00 95.81 111 THR A CA 1
ATOM 824 C C . THR A 1 111 ? -1.275 -2.947 22.344 1.00 95.81 111 THR A C 1
ATOM 826 O O . THR A 1 111 ? -0.105 -2.913 21.973 1.00 95.81 111 THR A O 1
ATOM 829 N N . GLU A 1 112 ? -1.709 -3.775 23.295 1.00 96.88 112 GLU A N 1
ATOM 830 C CA . GLU A 1 112 ? -0.869 -4.740 24.012 1.00 96.88 112 GLU A CA 1
ATOM 831 C C . GLU A 1 112 ? -0.281 -5.805 23.071 1.00 96.88 112 GLU A C 1
ATOM 833 O O . GLU A 1 112 ? 0.933 -6.005 23.034 1.00 96.88 112 GLU A O 1
ATOM 838 N N . TYR A 1 113 ? -1.129 -6.462 22.273 1.00 96.25 113 TYR A N 1
ATOM 839 C CA . TYR A 1 113 ? -0.718 -7.575 21.412 1.00 96.25 113 TYR A CA 1
ATOM 840 C C . TYR A 1 113 ? -0.194 -7.124 20.046 1.00 96.25 113 TYR A C 1
ATOM 842 O O . TYR A 1 113 ? 0.637 -7.808 19.443 1.00 96.25 113 TYR A O 1
ATOM 850 N N . PHE A 1 114 ? -0.660 -5.978 19.541 1.00 94.94 114 PHE A N 1
ATOM 851 C CA . PHE A 1 114 ? -0.334 -5.491 18.201 1.00 94.94 114 PHE A CA 1
ATOM 852 C C . PHE A 1 114 ? 0.057 -3.999 18.173 1.00 94.94 114 PHE A C 1
ATOM 854 O O . PHE A 1 114 ? -0.527 -3.208 17.422 1.00 94.94 114 PHE A O 1
ATOM 861 N N . PRO A 1 115 ? 1.091 -3.586 18.927 1.00 93.06 115 PRO A N 1
ATOM 862 C CA . PRO A 1 115 ? 1.433 -2.173 19.120 1.00 93.06 115 PRO A CA 1
ATOM 863 C C . PRO A 1 115 ? 1.783 -1.436 17.819 1.00 93.06 115 PRO A C 1
ATOM 865 O O . PRO A 1 115 ? 1.530 -0.242 17.689 1.00 93.06 115 PRO A O 1
ATOM 868 N N . THR A 1 116 ? 2.346 -2.132 16.827 1.00 94.06 116 THR A N 1
ATOM 869 C CA . THR A 1 116 ? 2.727 -1.524 15.542 1.00 94.06 116 THR A CA 1
ATOM 870 C C . THR A 1 116 ? 1.564 -1.439 14.553 1.00 94.06 116 THR A C 1
ATOM 872 O O . THR A 1 116 ? 1.491 -0.486 13.777 1.00 94.06 116 THR A O 1
ATOM 875 N N . SER A 1 117 ? 0.656 -2.419 14.540 1.00 90.62 117 SER A N 1
ATOM 876 C CA . SER A 1 117 ? -0.429 -2.457 13.550 1.00 90.62 117 SER A CA 1
ATOM 877 C C . SER A 1 117 ? -1.661 -1.680 14.001 1.00 90.62 117 SER A C 1
ATOM 879 O O . SER A 1 117 ? -2.348 -1.118 13.148 1.00 90.62 117 SER A O 1
ATOM 881 N N . THR A 1 118 ? -1.914 -1.580 15.308 1.00 92.06 118 THR A N 1
ATOM 882 C CA . THR A 1 118 ? -3.071 -0.862 15.860 1.00 92.06 118 THR A CA 1
ATOM 883 C C . THR A 1 118 ? -3.153 0.587 15.367 1.00 92.06 118 THR A C 1
ATOM 885 O O . THR A 1 118 ? -4.182 0.937 14.783 1.00 92.06 118 THR A O 1
ATOM 888 N N . PRO A 1 119 ? -2.083 1.408 15.425 1.00 91.69 119 PRO A N 1
ATOM 889 C CA . PRO A 1 119 ? -2.122 2.765 14.873 1.00 91.69 119 PRO A CA 1
ATOM 890 C C . PRO A 1 119 ? -2.420 2.804 13.365 1.00 91.69 119 PRO A C 1
ATOM 892 O O . PRO A 1 119 ? -3.139 3.683 12.889 1.00 91.69 119 PRO A O 1
ATOM 895 N N . ILE A 1 120 ? -1.902 1.838 12.594 1.00 89.56 120 ILE A N 1
ATOM 896 C CA . ILE A 1 120 ? -2.135 1.747 11.144 1.00 89.56 120 ILE A CA 1
ATOM 897 C C . ILE A 1 120 ? -3.609 1.434 10.867 1.00 89.56 120 ILE A C 1
ATOM 899 O O . ILE A 1 120 ? -4.242 2.120 10.060 1.00 89.56 120 ILE A O 1
ATOM 903 N N . ILE A 1 121 ? -4.163 0.436 11.557 1.00 90.94 121 ILE A N 1
ATOM 904 C CA . ILE A 1 121 ? -5.561 0.021 11.427 1.00 90.94 121 ILE A CA 1
ATOM 905 C C . ILE A 1 121 ? -6.487 1.187 11.782 1.00 90.94 121 ILE A C 1
ATOM 907 O O . ILE A 1 121 ? -7.352 1.537 10.976 1.00 90.94 121 ILE A O 1
ATOM 911 N N . GLU A 1 122 ? -6.259 1.850 12.917 1.00 90.75 122 GLU A N 1
ATOM 912 C CA . GLU A 1 122 ? -7.074 2.990 13.345 1.00 90.75 122 GLU A CA 1
ATOM 913 C C . GLU A 1 122 ? -6.964 4.178 12.386 1.00 90.75 122 GLU A C 1
ATOM 915 O O . GLU A 1 122 ? -7.980 4.761 12.001 1.00 90.75 122 GLU A O 1
ATOM 920 N N . SER A 1 123 ? -5.760 4.499 11.898 1.00 87.44 123 SER A N 1
ATOM 921 C CA . SER A 1 123 ? -5.586 5.557 10.892 1.00 87.44 123 SER A CA 1
ATOM 922 C C . SER A 1 123 ? -6.379 5.279 9.606 1.00 87.44 123 SER A C 1
ATOM 924 O O . SER A 1 123 ? -6.868 6.203 8.947 1.00 87.44 123 SER A O 1
ATOM 926 N N . SER A 1 124 ? -6.549 4.000 9.255 1.00 84.81 124 SER A N 1
ATOM 927 C CA . SER A 1 124 ? -7.284 3.583 8.064 1.00 84.81 124 SER A CA 1
ATOM 928 C C . SER A 1 124 ? -8.795 3.828 8.194 1.00 84.81 124 SER A C 1
ATOM 930 O O . SER A 1 124 ? -9.428 4.232 7.216 1.00 84.81 124 SER A O 1
ATOM 932 N N . ILE A 1 125 ? -9.346 3.708 9.410 1.00 85.00 125 ILE A N 1
ATOM 933 C CA . ILE A 1 125 ? -10.747 4.025 9.742 1.00 85.00 125 ILE A CA 1
ATOM 934 C C . ILE A 1 125 ? -11.020 5.514 9.481 1.00 85.00 125 ILE A C 1
ATOM 936 O O . ILE A 1 125 ? -11.931 5.863 8.726 1.00 85.00 125 ILE A O 1
ATOM 940 N N . PHE A 1 126 ? -10.183 6.403 10.028 1.00 78.94 126 PHE A N 1
ATOM 941 C CA . PHE A 1 126 ? -10.336 7.855 9.862 1.00 78.94 126 PHE A CA 1
ATOM 942 C C . PHE A 1 126 ? -10.202 8.307 8.400 1.00 78.94 126 PHE A C 1
ATOM 944 O O . PHE A 1 126 ? -10.953 9.160 7.915 1.00 78.94 126 PHE A O 1
ATOM 951 N N . ASN A 1 127 ? -9.245 7.736 7.665 1.00 75.31 127 ASN A N 1
ATOM 952 C CA . ASN A 1 127 ? -9.017 8.098 6.267 1.00 75.31 127 ASN A CA 1
ATOM 953 C C . ASN A 1 127 ? -10.126 7.601 5.330 1.00 75.31 127 ASN A C 1
ATOM 955 O O . ASN A 1 127 ? -10.409 8.266 4.330 1.00 75.31 127 ASN A O 1
ATOM 959 N N . ALA A 1 128 ? -10.771 6.476 5.652 1.00 71.81 128 ALA A N 1
ATOM 960 C CA . ALA A 1 128 ? -11.932 5.989 4.914 1.00 71.81 128 ALA A CA 1
ATOM 961 C C . ALA A 1 128 ? -13.129 6.947 5.048 1.00 71.81 128 ALA A C 1
ATOM 963 O O . ALA A 1 128 ? -13.745 7.293 4.040 1.00 71.81 128 ALA A O 1
ATOM 964 N N . GLN A 1 129 ? -13.401 7.454 6.257 1.00 62.91 129 GLN A N 1
ATOM 965 C CA . GLN A 1 129 ? -14.518 8.375 6.507 1.00 62.91 129 GLN A CA 1
ATOM 966 C C . GLN A 1 129 ? -14.391 9.693 5.731 1.00 62.91 129 GLN A C 1
ATOM 968 O O . GLN A 1 129 ? -15.357 10.142 5.119 1.00 62.91 129 GLN A O 1
ATOM 973 N N . ARG A 1 130 ? -13.194 10.294 5.661 1.00 59.38 130 ARG A N 1
ATOM 974 C CA . ARG A 1 130 ? -12.984 11.553 4.911 1.00 59.38 130 ARG A CA 1
ATOM 975 C C . ARG A 1 130 ? -13.289 11.458 3.414 1.00 59.38 130 ARG A C 1
ATOM 977 O O . ARG A 1 130 ? -13.547 12.487 2.795 1.00 59.38 130 ARG A O 1
ATOM 984 N N . LYS A 1 131 ? -13.236 10.260 2.823 1.00 59.31 131 LYS A N 1
ATOM 985 C CA . LYS A 1 131 ? -13.587 10.042 1.411 1.00 59.31 131 LYS A CA 1
ATOM 986 C C . LYS A 1 131 ? -15.087 9.852 1.180 1.00 59.31 131 LYS A C 1
ATOM 988 O O . LYS A 1 131 ? -15.506 9.968 0.040 1.00 59.31 131 LYS A O 1
ATOM 993 N N . ALA A 1 132 ? -15.865 9.553 2.219 1.00 59.50 132 ALA A N 1
ATOM 994 C CA . ALA A 1 132 ? -17.302 9.303 2.097 1.00 59.50 132 ALA A CA 1
ATOM 995 C C . ALA A 1 132 ? -18.148 10.591 2.102 1.00 59.50 132 ALA A C 1
ATOM 997 O O . ALA A 1 132 ? -19.269 10.577 1.610 1.00 59.50 132 ALA A O 1
ATOM 998 N N . TYR A 1 133 ? -17.616 11.689 2.650 1.00 58.44 133 TYR A N 1
ATOM 999 C CA . TYR A 1 133 ? -18.321 12.972 2.806 1.00 58.44 133 TYR A CA 1
ATOM 1000 C C . TYR A 1 133 ? -17.821 14.086 1.865 1.00 58.44 133 TYR A C 1
ATOM 1002 O O . TYR A 1 133 ? -18.149 15.252 2.074 1.00 58.44 133 TYR A O 1
ATOM 1010 N N . ARG A 1 134 ? -16.990 13.752 0.872 1.00 51.28 134 ARG A N 1
ATOM 1011 C CA . ARG A 1 134 ? -16.541 14.660 -0.197 1.00 51.28 134 ARG A CA 1
ATOM 1012 C C . ARG A 1 134 ? -17.164 14.220 -1.508 1.00 51.28 134 ARG A C 1
ATOM 1014 O O . ARG A 1 134 ? -17.549 15.121 -2.277 1.00 51.28 134 ARG A O 1
#

pLDDT: mean 86.64, std 12.8, range [49.69, 98.44]

Nearest PDB structures (foldseek):
  4ezb-assembly1_A-2  TM=6.841E-01  e=3.266E-03  Sinorhizobium meliloti 1021
  8bk1-assembly3_D  TM=4.849E-01  e=2.622E-01  Amycolatopsis azurea
  6lhm-assembly2_B  TM=4.268E-01  e=4.298E+00  Homo sapiens
  3gt0-assembly1_A  TM=3.690E-01  e=4.580E+00  Bacillus cereus ATCC 14579
  6xp0-assembly1_A-2  TM=2.528E-01  e=5.543E+00  Homo sapiens

Radius of gyration: 21.37 Å; Cα contacts (8 Å, |Δi|>4): 133; chains: 1; bounding box: 41×26×65 Å

Sequence (134 aa):
MSPDLSRKIGQTITDADGALLGFPPRELENNAWFQPAILLAGPKPNVGSGPWSEELLGILNIRHLGDDFGAASGLKTCFSAIYKGQSAVAIQAYTTAESLGVLPALREHMTEYFPTSTPIIESSIFNAQRKAYR

Secondary structure (DSSP, 8-state):
--HHHHHHHTTT----EEEEESSPPEE-TTSPEE--EEEEESSPP-TTSTT--HHHHHHTTEEE--S-TTHHHHHHHHHHHHHHHHHHHHHHHHHHHHHTT-HHHHHHHHHHH-TTHHHHHHHHHHHHHHHH--

Solvent-accessible surface area (backbone atoms only — not comparable to full-atom values): 7683 Å² total; per-residue (Å²): 131,60,71,68,58,58,55,57,47,62,75,80,46,89,70,66,31,66,26,81,45,77,64,79,72,44,82,42,99,83,80,44,70,48,69,33,37,32,29,34,8,18,76,78,83,58,69,82,46,88,90,40,37,72,65,55,38,57,72,49,37,53,44,79,79,46,64,53,69,54,50,23,50,47,51,48,47,55,54,49,49,53,60,52,47,53,29,53,53,49,46,54,52,51,54,50,28,48,77,70,73,42,38,70,62,51,52,51,52,40,43,72,79,32,61,78,53,40,62,56,53,53,51,40,41,59,58,54,53,63,66,75,83,109